Protein AF-A0A8S0P6Y8-F1 (afdb_monomer)

InterPro domains:
  IPR001017 Dehydrogenase, E1 component [PF00676] (1-71)
  IPR001017 Dehydrogenase, E1 component [PF00676] (87-135)
  IPR029061 Thiamin diphosphate-binding fold [SSF52518] (1-149)
  IPR050642 Pyruvate Dehydrogenase E1 Alpha Subunit [PTHR11516] (1-155)

Structure (mmCIF, N/CA/C/O backbone):
data_AF-A0A8S0P6Y8-F1
#
_entry.id   AF-A0A8S0P6Y8-F1
#
loop_
_atom_site.group_PDB
_atom_site.id
_atom_site.type_symbol
_atom_site.label_atom_id
_atom_site.label_alt_id
_atom_site.label_comp_id
_atom_site.label_asym_id
_atom_site.label_entity_id
_atom_site.label_seq_id
_atom_site.pdbx_PDB_ins_code
_atom_site.Cartn_x
_atom_site.Cartn_y
_atom_site.Cartn_z
_atom_site.occupancy
_atom_site.B_iso_or_equiv
_atom_site.auth_seq_id
_atom_site.auth_comp_id
_atom_site.auth_asym_id
_atom_site.auth_atom_id
_atom_site.pdbx_PDB_model_num
ATOM 1 N N . MET A 1 1 ? 5.106 -0.918 -23.257 1.00 87.06 1 MET A N 1
ATOM 2 C CA . MET A 1 1 ? 4.698 -2.342 -23.277 1.00 87.06 1 MET A CA 1
ATOM 3 C C . MET A 1 1 ? 3.248 -2.553 -22.859 1.00 87.06 1 MET A C 1
ATOM 5 O O . MET A 1 1 ? 2.486 -2.967 -23.717 1.00 87.06 1 MET A O 1
ATOM 9 N N . ALA A 1 2 ? 2.833 -2.238 -21.622 1.00 88.81 2 ALA A N 1
ATOM 10 C CA . ALA A 1 2 ? 1.484 -2.560 -21.120 1.00 88.81 2 ALA A CA 1
ATOM 11 C C . ALA A 1 2 ? 0.323 -2.166 -22.060 1.00 88.81 2 ALA A C 1
ATOM 13 O O . ALA A 1 2 ? -0.480 -3.028 -22.408 1.00 88.81 2 ALA A O 1
ATOM 14 N N . ALA A 1 3 ? 0.290 -0.917 -22.545 1.00 86.25 3 ALA A N 1
ATOM 15 C CA . ALA A 1 3 ? -0.714 -0.450 -23.508 1.00 86.25 3 ALA A CA 1
ATOM 16 C C . ALA A 1 3 ? -0.669 -1.197 -24.859 1.00 86.25 3 ALA A C 1
ATOM 18 O O . ALA A 1 3 ? -1.702 -1.624 -25.366 1.00 86.25 3 ALA A O 1
ATOM 19 N N . LEU A 1 4 ? 0.533 -1.415 -25.413 1.00 88.38 4 LEU A N 1
ATOM 20 C CA . LEU A 1 4 ? 0.741 -2.108 -26.695 1.00 88.38 4 LEU A CA 1
ATOM 21 C C . LEU A 1 4 ? 0.205 -3.549 -26.667 1.00 88.38 4 LEU A C 1
ATOM 23 O O . LEU A 1 4 ? -0.352 -4.019 -27.654 1.00 88.38 4 LEU A O 1
ATOM 27 N N . TRP A 1 5 ? 0.371 -4.241 -25.538 1.00 90.75 5 TRP A N 1
ATOM 28 C CA . TRP A 1 5 ? -0.068 -5.629 -25.350 1.00 90.75 5 TRP A CA 1
ATOM 29 C C . TRP A 1 5 ? -1.434 -5.751 -24.654 1.00 90.75 5 TRP A C 1
ATOM 31 O O . TRP A 1 5 ? -1.867 -6.865 -24.376 1.00 90.75 5 TRP A O 1
ATOM 41 N N . LYS A 1 6 ? -2.113 -4.626 -24.370 1.00 86.38 6 LYS A N 1
ATOM 42 C CA . LYS A 1 6 ? -3.413 -4.559 -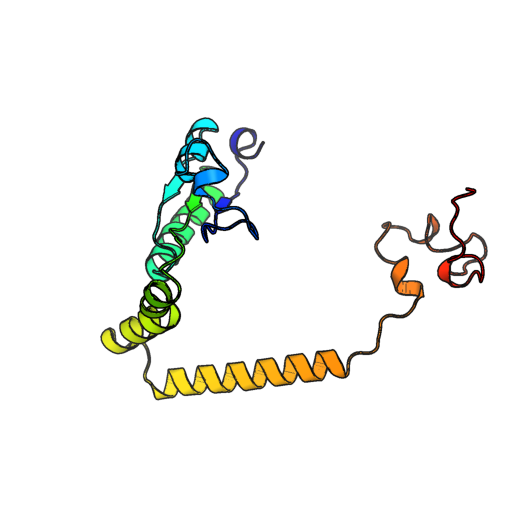23.670 1.00 86.38 6 LYS A CA 1
ATOM 43 C C . LYS A 1 6 ? -3.447 -5.376 -22.369 1.00 86.38 6 LYS A C 1
ATOM 45 O O . LYS A 1 6 ? -4.416 -6.079 -22.085 1.00 86.38 6 LYS A O 1
ATOM 50 N N . LEU A 1 7 ? -2.365 -5.313 -21.591 1.00 90.62 7 LEU A N 1
ATOM 51 C CA . LEU A 1 7 ? -2.235 -6.110 -20.371 1.00 90.62 7 LEU A CA 1
ATOM 52 C C . LEU A 1 7 ? -3.255 -5.666 -19.304 1.00 90.62 7 LEU A C 1
ATOM 54 O O . LEU A 1 7 ? -3.496 -4.464 -19.166 1.00 90.62 7 LEU A O 1
ATOM 58 N N . PRO A 1 8 ? -3.804 -6.595 -18.496 1.00 91.69 8 PRO A N 1
ATOM 59 C CA . PRO A 1 8 ? -4.749 -6.292 -17.421 1.00 91.69 8 PRO A CA 1
ATOM 60 C C . PRO A 1 8 ? -4.030 -5.723 -16.182 1.00 91.69 8 PRO A C 1
ATOM 62 O O . PRO A 1 8 ? -4.079 -6.294 -15.095 1.00 91.69 8 PRO A O 1
ATOM 65 N N . ILE A 1 9 ? -3.335 -4.598 -16.357 1.00 90.31 9 ILE A N 1
ATOM 66 C CA . ILE A 1 9 ? -2.541 -3.912 -15.331 1.00 90.31 9 ILE A CA 1
ATOM 67 C C . ILE A 1 9 ? -3.251 -2.618 -14.921 1.00 90.31 9 ILE A C 1
ATOM 69 O O . ILE A 1 9 ? -3.819 -1.916 -15.758 1.00 90.31 9 ILE A O 1
ATOM 73 N N . VAL A 1 10 ? -3.188 -2.302 -13.628 1.00 91.25 10 VAL A N 1
ATOM 74 C CA . VAL A 1 10 ? -3.525 -0.985 -13.078 1.00 91.25 10 VAL A CA 1
ATOM 75 C C . VAL A 1 10 ? -2.239 -0.389 -12.523 1.00 91.25 10 VAL A C 1
ATOM 77 O O . VAL A 1 10 ? -1.623 -0.986 -11.643 1.00 91.25 10 VAL A O 1
ATOM 80 N N . PHE A 1 11 ? -1.830 0.772 -13.029 1.00 91.44 11 PHE A N 1
ATOM 81 C CA . PHE A 1 11 ? -0.727 1.525 -12.434 1.00 91.44 11 PHE A CA 1
ATOM 82 C C . PHE A 1 11 ? -1.285 2.424 -11.332 1.00 91.44 11 PHE A C 1
ATOM 84 O O . PHE A 1 11 ? -2.230 3.176 -11.568 1.00 91.44 11 PHE A O 1
ATOM 91 N N . VAL A 1 12 ? -0.712 2.340 -10.133 1.00 90.88 12 VAL A N 1
ATOM 92 C CA . VAL A 1 12 ? -1.067 3.191 -8.991 1.00 90.88 12 VAL A CA 1
ATOM 93 C C . VAL A 1 12 ? 0.150 4.032 -8.635 1.00 90.88 12 VAL A C 1
ATOM 95 O O . VAL A 1 12 ? 1.244 3.498 -8.468 1.00 90.88 12 VAL A O 1
ATOM 98 N N . VAL A 1 13 ? -0.036 5.347 -8.547 1.00 89.88 13 VAL A N 1
ATOM 99 C CA . VAL A 1 13 ? 1.003 6.299 -8.144 1.00 89.88 13 VAL A CA 1
ATOM 100 C C . VAL A 1 13 ? 0.618 6.917 -6.804 1.00 89.88 13 VAL A C 1
ATOM 102 O O . VAL A 1 13 ? -0.163 7.870 -6.743 1.00 89.88 13 VAL A O 1
ATOM 105 N N . GLU A 1 14 ? 1.197 6.386 -5.733 1.00 89.81 14 GLU A N 1
ATOM 106 C CA . GLU A 1 14 ? 1.135 6.969 -4.392 1.00 89.81 14 GLU A CA 1
ATOM 107 C C . GLU A 1 14 ? 2.064 8.186 -4.334 1.00 89.81 14 GLU A C 1
ATOM 109 O O . GLU A 1 14 ? 3.289 8.079 -4.264 1.00 89.81 14 GLU A O 1
ATOM 114 N N . ASN A 1 15 ? 1.479 9.377 -4.441 1.00 86.25 15 ASN A N 1
ATOM 115 C CA . ASN A 1 15 ? 2.217 10.628 -4.511 1.00 86.25 15 ASN A CA 1
ATOM 116 C C . ASN A 1 15 ? 2.206 11.342 -3.155 1.00 86.25 15 ASN A C 1
ATOM 118 O O . ASN A 1 15 ? 1.470 12.301 -2.935 1.00 86.25 15 ASN A O 1
ATOM 122 N N . ASN A 1 16 ? 3.127 10.939 -2.288 1.00 83.56 16 ASN A N 1
ATOM 123 C CA . ASN A 1 16 ? 3.435 11.631 -1.034 1.00 83.56 16 ASN A CA 1
ATOM 124 C C . ASN A 1 16 ? 4.275 12.926 -1.221 1.00 83.56 16 ASN A C 1
ATOM 126 O O . ASN A 1 16 ? 4.797 13.448 -0.242 1.00 83.56 16 ASN A O 1
ATOM 130 N N . LEU A 1 17 ? 4.447 13.400 -2.468 1.00 81.25 17 LEU A N 1
ATOM 131 C CA . LEU A 1 17 ? 5.330 14.485 -2.948 1.00 81.25 17 LEU A CA 1
ATOM 132 C C . LEU A 1 17 ? 6.843 14.386 -2.641 1.00 81.25 17 LEU A C 1
ATOM 134 O O . LEU A 1 17 ? 7.572 15.310 -3.015 1.00 81.25 17 LEU A O 1
ATOM 138 N N . TRP A 1 18 ? 7.362 13.301 -2.058 1.00 83.31 18 TRP A N 1
ATOM 139 C CA . TRP A 1 18 ? 8.777 13.221 -1.665 1.00 83.31 18 TRP A CA 1
ATOM 140 C C . TRP A 1 18 ? 9.447 11.898 -2.046 1.00 83.31 18 TRP A C 1
ATOM 142 O O . TRP A 1 18 ? 9.128 10.833 -1.522 1.00 83.31 18 TRP A O 1
ATOM 152 N N . ALA A 1 19 ? 10.475 11.985 -2.893 1.00 86.44 19 ALA A N 1
ATOM 153 C CA . ALA A 1 19 ? 11.414 10.897 -3.144 1.00 86.44 19 ALA A CA 1
ATOM 154 C C . ALA A 1 19 ? 12.623 11.050 -2.203 1.00 86.44 19 ALA A C 1
ATOM 156 O O . ALA A 1 19 ? 13.630 11.672 -2.551 1.00 86.44 19 ALA A O 1
ATOM 157 N N . ILE A 1 20 ? 12.496 10.517 -0.983 1.00 86.62 20 ILE A N 1
ATOM 158 C CA . ILE A 1 20 ? 13.466 10.638 0.124 1.00 86.62 20 ILE A CA 1
ATOM 159 C C . ILE A 1 20 ? 13.702 12.111 0.513 1.00 86.62 20 ILE A C 1
ATOM 161 O O . ILE A 1 20 ? 13.001 12.633 1.373 1.00 86.62 20 ILE A O 1
ATOM 165 N N . GLY A 1 21 ? 14.660 12.791 -0.127 1.00 85.81 21 GLY A N 1
ATOM 166 C CA . GLY A 1 21 ? 14.964 14.216 0.073 1.00 85.81 21 GLY A CA 1
ATOM 167 C C . GLY A 1 21 ? 14.604 15.113 -1.118 1.00 85.81 21 GLY A C 1
ATOM 168 O O . GLY A 1 21 ? 14.774 16.330 -1.049 1.00 85.81 21 GLY A O 1
ATOM 169 N N . MET A 1 22 ? 14.125 14.540 -2.227 1.00 85.81 22 MET A N 1
ATOM 170 C CA . MET A 1 22 ? 13.754 15.283 -3.429 1.00 85.81 22 MET A CA 1
ATOM 171 C C . MET A 1 22 ? 12.250 15.572 -3.447 1.00 85.81 22 MET A C 1
ATOM 173 O O . MET A 1 22 ? 11.433 14.654 -3.493 1.00 85.81 22 MET A O 1
ATOM 177 N N . SER A 1 23 ? 11.891 16.858 -3.466 1.00 88.12 23 SER A N 1
ATOM 178 C CA . SER A 1 23 ? 10.507 17.294 -3.677 1.00 88.12 23 SER A CA 1
ATOM 179 C C . SER A 1 23 ? 10.059 17.001 -5.109 1.00 88.12 23 SER A C 1
ATOM 181 O O . SER A 1 23 ? 10.740 17.352 -6.074 1.00 88.12 23 SER A O 1
ATOM 183 N N . HIS A 1 24 ? 8.868 16.429 -5.245 1.00 87.56 24 HIS A N 1
ATOM 184 C CA . HIS A 1 24 ? 8.216 16.101 -6.512 1.00 87.56 24 HIS A CA 1
ATOM 185 C C . HIS A 1 24 ? 8.066 17.297 -7.459 1.00 87.56 24 HIS A C 1
ATOM 187 O O . HIS A 1 24 ? 8.293 17.157 -8.659 1.00 87.56 24 HIS A O 1
ATOM 193 N N . LEU A 1 25 ? 7.772 18.494 -6.932 1.00 87.69 25 LEU A N 1
ATOM 194 C CA . LEU A 1 25 ? 7.669 19.724 -7.737 1.00 87.69 25 LEU A CA 1
ATOM 195 C C . LEU A 1 25 ? 8.995 20.108 -8.420 1.00 87.69 25 LEU A C 1
ATOM 197 O O . LEU A 1 25 ? 8.998 20.894 -9.361 1.00 87.69 25 LEU A O 1
ATOM 201 N N . ARG A 1 26 ? 10.120 19.550 -7.953 1.00 88.62 26 ARG A N 1
ATOM 202 C CA . ARG A 1 26 ? 11.462 19.712 -8.532 1.00 88.62 26 ARG A CA 1
ATOM 203 C C . ARG A 1 26 ? 11.929 18.481 -9.321 1.00 88.62 26 ARG A C 1
ATOM 205 O O . ARG A 1 26 ? 12.957 18.557 -9.985 1.00 88.62 26 ARG A O 1
ATOM 212 N N . ALA A 1 27 ? 11.205 17.363 -9.240 1.00 88.69 27 ALA A N 1
ATOM 213 C CA . ALA A 1 27 ? 11.578 16.080 -9.838 1.00 88.69 27 ALA A CA 1
ATOM 214 C C . ALA A 1 27 ? 11.022 15.874 -11.260 1.00 88.69 27 ALA A C 1
ATOM 216 O O . ALA A 1 27 ? 11.435 14.952 -11.962 1.00 88.69 27 ALA A O 1
ATOM 217 N N . THR A 1 28 ? 10.067 16.697 -11.704 1.00 86.62 28 THR A N 1
ATOM 218 C CA . THR A 1 28 ? 9.439 16.564 -13.026 1.00 86.62 28 THR A CA 1
ATOM 219 C C . THR A 1 28 ? 8.998 17.917 -13.588 1.00 86.62 28 THR A C 1
ATOM 221 O O . THR A 1 28 ? 8.577 18.798 -12.846 1.00 86.62 28 THR A O 1
ATOM 224 N N . SER A 1 29 ? 9.081 18.076 -14.913 1.00 88.19 29 SER A N 1
ATOM 225 C CA . SER A 1 29 ? 8.645 19.283 -15.633 1.00 88.19 29 SER A CA 1
ATOM 226 C C . SER A 1 29 ? 7.122 19.455 -15.687 1.00 88.19 29 SER A C 1
ATOM 228 O O . SER A 1 29 ? 6.645 20.579 -15.805 1.00 88.19 29 SER A O 1
ATOM 230 N N . ASP A 1 30 ? 6.365 18.360 -15.571 1.00 86.75 30 ASP A N 1
ATOM 231 C CA . ASP A 1 30 ? 4.920 18.382 -15.325 1.00 86.75 30 ASP A CA 1
ATOM 232 C C . ASP A 1 30 ? 4.625 17.584 -14.042 1.00 86.75 30 ASP A C 1
ATOM 234 O O . ASP A 1 30 ? 4.699 16.344 -14.073 1.00 86.75 30 ASP A O 1
ATOM 238 N N . PRO A 1 31 ? 4.297 18.268 -12.925 1.00 85.12 31 PRO A N 1
ATOM 239 C CA . PRO A 1 31 ? 3.918 17.641 -11.661 1.00 85.12 31 PRO A CA 1
ATOM 240 C C . PRO A 1 31 ? 2.650 16.780 -11.723 1.00 85.12 31 PRO A C 1
ATOM 242 O O . PRO A 1 31 ? 2.433 15.958 -10.829 1.00 85.12 31 PRO A O 1
ATOM 245 N N . GLN A 1 32 ? 1.797 16.938 -12.735 1.00 86.75 32 GLN A N 1
ATOM 246 C CA . GLN A 1 32 ? 0.527 16.223 -12.844 1.00 86.75 32 GLN A CA 1
ATOM 247 C C . GLN A 1 32 ? 0.741 14.840 -13.478 1.00 86.75 32 GLN A C 1
ATOM 249 O O . GLN A 1 32 ? 0.377 14.602 -14.624 1.00 86.75 32 GLN A O 1
ATOM 254 N N . ILE A 1 33 ? 1.328 13.898 -12.723 1.00 87.62 33 ILE A N 1
ATOM 255 C CA . ILE A 1 33 ? 1.726 12.563 -13.228 1.00 87.62 33 ILE A CA 1
ATOM 256 C C . ILE A 1 33 ? 0.596 11.818 -13.958 1.00 87.62 33 ILE A C 1
ATOM 258 O O . ILE A 1 33 ? 0.872 11.143 -14.942 1.00 87.62 33 ILE A O 1
ATOM 262 N N . TRP A 1 34 ? -0.666 11.980 -13.549 1.00 85.56 34 TRP A N 1
ATOM 263 C CA . TRP A 1 34 ? -1.818 11.355 -14.216 1.00 85.56 34 TRP A CA 1
ATOM 264 C C . TRP A 1 34 ? -1.981 11.775 -15.694 1.00 85.56 34 TRP A C 1
ATOM 266 O O . TRP A 1 34 ? -2.575 11.039 -16.477 1.00 85.56 34 TRP A O 1
ATOM 276 N N . LYS A 1 35 ? -1.410 12.916 -16.112 1.00 89.38 35 LYS A N 1
ATOM 277 C CA . LYS A 1 35 ? -1.342 13.341 -17.521 1.00 89.38 35 LYS A CA 1
ATOM 278 C C . LYS A 1 35 ? -0.304 12.579 -18.350 1.00 89.38 35 LYS A C 1
ATOM 280 O O . LYS A 1 35 ? -0.316 12.697 -19.573 1.00 89.38 35 LYS A O 1
ATOM 285 N N . LYS A 1 36 ? 0.582 11.794 -17.726 1.00 89.94 36 LYS A N 1
ATOM 286 C CA . LYS A 1 36 ? 1.578 10.979 -18.441 1.00 89.94 36 LYS A CA 1
ATOM 287 C C . LYS A 1 36 ? 0.946 9.733 -19.075 1.00 89.94 36 LYS A C 1
ATOM 289 O O . LYS A 1 36 ? 1.334 9.390 -20.187 1.00 89.94 36 LYS A O 1
ATOM 294 N N . GLY A 1 37 ? -0.071 9.130 -18.452 1.00 88.19 37 GLY A N 1
ATOM 295 C CA . GLY A 1 37 ? -0.829 7.998 -19.009 1.00 88.19 37 GLY A CA 1
ATOM 296 C C . GLY A 1 37 ? -1.356 8.229 -20.435 1.00 88.19 37 GLY A C 1
ATOM 297 O O . GLY A 1 37 ? -1.077 7.408 -21.316 1.00 88.19 37 GLY A O 1
ATOM 298 N N . PRO A 1 38 ? -2.036 9.361 -20.720 1.00 89.19 38 PRO A N 1
ATOM 299 C CA . PRO A 1 38 ? -2.526 9.689 -22.059 1.00 89.19 38 PRO A CA 1
ATOM 300 C C . PRO A 1 38 ? -1.468 9.670 -23.170 1.00 89.19 38 PRO A C 1
ATOM 302 O O . PRO A 1 38 ? -1.794 9.301 -24.296 1.00 89.19 38 PRO A O 1
ATOM 305 N N . ALA A 1 39 ? -0.198 9.976 -22.873 1.00 90.31 39 ALA A N 1
ATOM 306 C CA . ALA A 1 39 ? 0.894 9.887 -23.851 1.00 90.31 39 ALA A CA 1
ATOM 307 C C . ALA A 1 39 ? 1.186 8.440 -24.306 1.00 90.31 39 ALA A C 1
ATOM 309 O O . ALA A 1 39 ? 1.764 8.225 -25.369 1.00 90.31 39 ALA A O 1
ATOM 310 N N . PHE A 1 40 ? 0.748 7.447 -23.527 1.00 89.19 40 PHE A N 1
ATOM 311 C CA . PHE A 1 40 ? 0.810 6.019 -23.843 1.00 89.19 40 PHE A CA 1
ATOM 312 C C . PHE A 1 40 ? -0.545 5.442 -24.289 1.00 89.19 40 PHE A C 1
ATOM 314 O O . PHE A 1 40 ? -0.681 4.224 -24.403 1.00 89.19 40 PHE A O 1
ATOM 321 N N . GLY A 1 41 ? -1.558 6.289 -24.508 1.00 85.88 41 GLY A N 1
ATOM 322 C CA . GLY A 1 41 ? -2.931 5.863 -24.791 1.00 85.88 41 GLY A CA 1
ATOM 323 C C . GLY A 1 41 ? -3.664 5.270 -23.582 1.00 85.88 41 GLY A C 1
ATOM 324 O O . GLY A 1 41 ? -4.682 4.604 -23.761 1.00 85.88 41 GLY A O 1
ATOM 325 N N . MET A 1 42 ? -3.160 5.485 -22.362 1.00 86.38 42 MET A N 1
ATOM 326 C CA . MET A 1 42 ? -3.762 4.981 -21.127 1.00 86.38 42 MET A CA 1
ATOM 327 C C . MET A 1 42 ? -4.558 6.097 -20.431 1.00 86.38 42 MET A C 1
ATOM 329 O O . MET A 1 42 ? -4.053 7.211 -20.294 1.00 86.38 42 MET A O 1
ATOM 333 N N . PRO A 1 43 ? -5.798 5.857 -19.978 1.00 85.62 43 PRO A N 1
ATOM 334 C CA . PRO A 1 43 ? -6.512 6.843 -19.177 1.00 85.62 43 PRO A CA 1
ATOM 335 C C . PRO A 1 43 ? -5.832 6.995 -17.809 1.00 85.62 43 PRO A C 1
ATOM 337 O O . PRO A 1 43 ? -5.529 5.999 -17.155 1.00 85.62 43 PRO A O 1
ATOM 340 N N . GLY A 1 44 ? -5.610 8.237 -17.375 1.00 87.44 44 GLY A N 1
ATOM 341 C CA . GLY A 1 44 ? -5.079 8.559 -16.049 1.00 87.44 44 GLY A CA 1
ATOM 342 C C . GLY A 1 44 ? -6.097 9.333 -15.221 1.00 87.44 44 GLY A C 1
ATOM 343 O O . GLY A 1 44 ? -6.708 10.280 -15.719 1.00 87.44 44 GLY A O 1
ATOM 344 N N . VAL A 1 45 ? -6.289 8.930 -13.964 1.00 87.81 45 VAL A N 1
ATOM 345 C CA . VAL A 1 45 ? -7.255 9.542 -13.042 1.00 87.81 45 VAL A CA 1
ATOM 346 C C . VAL A 1 45 ? -6.555 10.071 -11.795 1.00 87.81 45 VAL A C 1
ATOM 348 O O . VAL A 1 45 ? -5.676 9.428 -11.224 1.00 87.81 45 VAL A O 1
ATOM 351 N N . HIS A 1 46 ? -6.987 11.254 -11.364 1.00 86.88 46 HIS A N 1
ATOM 352 C CA . HIS A 1 46 ? -6.521 11.931 -10.163 1.00 86.88 46 HIS A CA 1
ATOM 353 C C . HIS A 1 46 ? -7.587 11.877 -9.066 1.00 86.88 46 HIS A C 1
ATOM 355 O O . HIS A 1 46 ? -8.745 12.229 -9.309 1.00 86.88 46 HIS A O 1
ATOM 361 N N . ILE A 1 47 ? -7.204 11.445 -7.867 1.00 85.12 47 ILE A N 1
ATOM 362 C CA . ILE A 1 47 ? -8.066 11.378 -6.687 1.00 85.12 47 ILE A CA 1
ATOM 363 C C . ILE A 1 47 ? -7.334 11.874 -5.440 1.00 85.12 47 ILE A C 1
ATOM 365 O O . ILE A 1 47 ? -6.116 11.992 -5.420 1.00 85.12 47 ILE A O 1
ATOM 369 N N . ASP A 1 48 ? -8.124 12.133 -4.402 1.00 84.62 48 ASP A N 1
ATOM 370 C CA . ASP A 1 48 ? -7.636 12.316 -3.037 1.00 84.62 48 ASP A CA 1
ATOM 371 C C . ASP A 1 48 ? -7.507 10.918 -2.421 1.00 84.62 48 ASP A C 1
ATOM 373 O O . ASP A 1 48 ? -8.514 10.206 -2.343 1.00 84.62 48 ASP A O 1
ATOM 377 N N . GLY A 1 49 ? -6.293 10.499 -2.066 1.00 83.56 49 GLY A N 1
ATOM 378 C CA . GLY A 1 49 ? -6.013 9.203 -1.450 1.00 83.56 49 GLY A CA 1
ATOM 379 C C . GLY A 1 49 ? -6.290 9.158 0.049 1.00 83.56 49 GLY A C 1
ATOM 380 O O . GLY A 1 49 ? -6.445 8.068 0.598 1.00 83.56 49 GLY A O 1
ATOM 381 N N . MET A 1 50 ? -6.464 10.317 0.694 1.00 86.62 50 MET A N 1
ATOM 382 C CA . MET A 1 50 ? -6.945 10.388 2.076 1.00 86.62 50 MET A CA 1
ATOM 383 C C . MET A 1 50 ? -8.460 10.081 2.161 1.00 86.62 50 MET A C 1
ATOM 385 O O . MET A 1 50 ? -8.983 9.822 3.242 1.00 86.62 50 MET A O 1
ATOM 389 N N . ASP A 1 51 ? -9.173 10.031 1.025 1.00 88.94 51 ASP A N 1
ATOM 390 C CA . ASP A 1 51 ? -10.542 9.507 0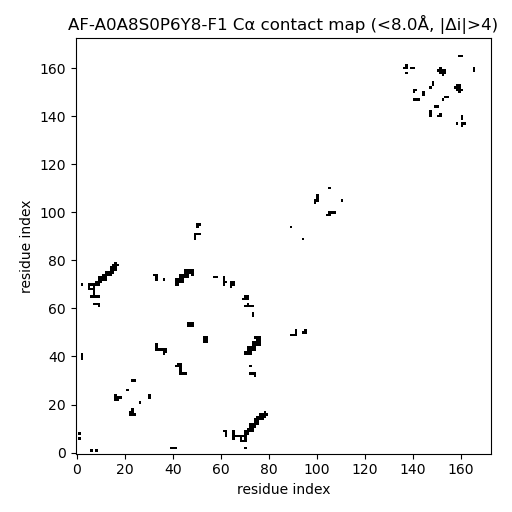.917 1.00 88.94 51 ASP A CA 1
ATOM 391 C C . ASP A 1 51 ? -10.532 8.029 0.475 1.00 88.94 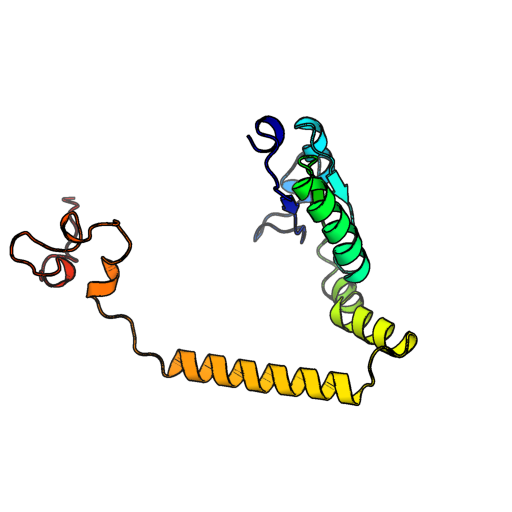51 ASP A C 1
ATOM 393 O O . ASP A 1 51 ? -10.595 7.683 -0.711 1.00 88.94 51 ASP A O 1
ATOM 397 N N . VAL A 1 52 ? -10.515 7.131 1.465 1.00 91.44 52 VAL A N 1
ATOM 398 C CA . VAL A 1 52 ? -10.521 5.667 1.279 1.00 91.44 52 VAL A CA 1
ATOM 399 C C . VAL A 1 52 ? -11.704 5.182 0.424 1.00 91.44 52 VAL A C 1
ATOM 401 O O . VAL A 1 52 ? -11.584 4.204 -0.323 1.00 91.44 52 VAL A O 1
ATOM 404 N N . LEU A 1 53 ? -12.860 5.852 0.486 1.00 92.75 53 LEU A N 1
ATOM 405 C CA . LEU A 1 53 ? -14.052 5.457 -0.269 1.00 92.75 53 LEU A CA 1
ATOM 406 C C . LEU A 1 53 ? -13.928 5.842 -1.745 1.00 92.75 53 LEU A C 1
ATOM 408 O O . LEU A 1 53 ? -14.304 5.052 -2.619 1.00 92.75 53 LEU A O 1
ATOM 412 N N . LYS A 1 54 ? -13.351 7.011 -2.034 1.00 89.56 54 LYS A N 1
ATOM 413 C CA . LYS A 1 54 ? -13.012 7.469 -3.386 1.00 89.56 54 LYS A CA 1
ATOM 414 C C . LYS A 1 54 ? -11.910 6.610 -4.002 1.00 89.56 54 LYS A C 1
ATOM 416 O O . LYS A 1 54 ? -12.108 6.137 -5.123 1.00 89.56 54 LYS A O 1
ATOM 421 N N . VAL A 1 55 ? -10.846 6.291 -3.257 1.00 91.12 55 VAL A N 1
ATOM 422 C CA . VAL A 1 55 ? -9.827 5.300 -3.661 1.00 91.12 55 VAL A CA 1
ATOM 423 C C . VAL A 1 55 ? -10.488 3.978 -4.030 1.00 91.12 55 VAL A C 1
ATOM 425 O O . VAL A 1 55 ? -10.359 3.518 -5.164 1.00 91.12 55 VAL A O 1
ATOM 428 N N . ARG A 1 56 ? -11.292 3.398 -3.130 1.00 94.19 56 ARG A N 1
ATOM 429 C CA . ARG A 1 56 ? -12.000 2.133 -3.375 1.00 94.19 56 ARG A CA 1
ATOM 430 C C . ARG A 1 56 ? -12.933 2.196 -4.587 1.00 94.19 56 ARG A C 1
ATOM 432 O O . ARG A 1 56 ? -13.038 1.210 -5.319 1.00 94.19 56 ARG A O 1
ATOM 439 N N . LYS A 1 57 ? -13.634 3.314 -4.804 1.00 94.19 57 LYS A N 1
ATOM 440 C CA . LYS A 1 57 ? -14.539 3.500 -5.949 1.00 94.19 57 LYS A CA 1
ATOM 441 C C . LYS A 1 57 ? -13.768 3.464 -7.267 1.00 94.19 57 LYS A C 1
ATOM 443 O O . LYS A 1 57 ? -14.120 2.675 -8.143 1.00 94.19 57 LYS A O 1
ATOM 448 N N . VAL A 1 58 ? -12.721 4.278 -7.401 1.00 91.56 58 VAL A N 1
ATOM 449 C CA . VAL A 1 58 ? -11.974 4.377 -8.663 1.00 91.56 58 VAL A CA 1
ATOM 450 C C . VAL A 1 58 ? -11.084 3.145 -8.876 1.00 91.56 58 VAL A C 1
ATOM 452 O O . VAL A 1 58 ? -11.002 2.653 -9.997 1.00 91.56 58 VAL A O 1
ATOM 455 N N . ALA A 1 59 ? -10.547 2.531 -7.815 1.00 92.56 59 ALA A N 1
ATOM 456 C CA . ALA A 1 59 ? -9.868 1.233 -7.893 1.00 92.56 59 ALA A CA 1
ATOM 457 C C . ALA A 1 59 ? -10.777 0.117 -8.435 1.00 92.56 59 ALA A C 1
ATOM 459 O O . ALA A 1 59 ? -10.357 -0.662 -9.291 1.00 92.56 59 ALA A O 1
ATOM 460 N N . LYS A 1 60 ? -12.048 0.055 -8.009 1.00 94.69 60 LYS A N 1
ATOM 461 C CA . LYS A 1 60 ? -13.019 -0.897 -8.575 1.00 94.69 60 LYS A CA 1
ATOM 462 C C . LYS A 1 60 ? -13.268 -0.665 -10.065 1.00 94.69 60 LYS A C 1
ATOM 464 O O . LYS A 1 60 ? -13.349 -1.639 -10.813 1.00 94.69 60 LYS A O 1
ATOM 469 N N . GLU A 1 61 ? -13.368 0.590 -10.501 1.00 91.62 61 GLU A N 1
ATOM 470 C CA . GLU A 1 61 ? -13.490 0.907 -11.928 1.00 91.62 61 GLU A CA 1
ATOM 471 C C . GLU A 1 61 ? -12.226 0.496 -12.699 1.00 91.62 61 GLU A C 1
ATOM 473 O O . GLU A 1 61 ? -12.334 -0.183 -13.720 1.00 91.62 61 GLU A O 1
ATOM 478 N N . ALA A 1 62 ? -11.039 0.816 -12.171 1.00 90.38 62 ALA A N 1
ATOM 479 C CA . ALA A 1 62 ? -9.741 0.466 -12.748 1.00 90.38 62 ALA A CA 1
ATOM 480 C C . ALA A 1 62 ? -9.595 -1.034 -12.980 1.00 90.38 62 ALA A C 1
ATOM 482 O O . ALA A 1 62 ? -9.318 -1.475 -14.092 1.00 90.38 62 ALA A O 1
ATOM 483 N N . ILE A 1 63 ? -9.848 -1.825 -11.936 1.00 92.06 63 ILE A N 1
ATOM 484 C CA . ILE A 1 63 ? -9.776 -3.285 -11.979 1.00 92.06 63 ILE A CA 1
ATOM 485 C C . ILE A 1 63 ? -10.825 -3.836 -12.955 1.00 92.06 63 ILE A C 1
ATOM 487 O O . ILE A 1 63 ? -10.539 -4.775 -13.697 1.00 92.06 63 ILE A O 1
ATOM 491 N N . GLY A 1 64 ? -12.020 -3.236 -13.007 1.00 91.81 64 GLY A N 1
ATOM 492 C CA . GLY A 1 64 ? -13.052 -3.577 -13.985 1.00 91.81 64 GLY A CA 1
ATOM 493 C C . GLY A 1 64 ? -12.611 -3.335 -15.433 1.00 91.81 64 GLY A C 1
ATOM 494 O O . GLY A 1 64 ? -12.798 -4.215 -16.270 1.00 91.81 64 GLY A O 1
ATOM 495 N N . ARG A 1 65 ? -11.997 -2.180 -15.726 1.00 87.44 65 ARG A N 1
ATOM 496 C CA . ARG A 1 65 ? -11.440 -1.833 -17.050 1.00 87.44 65 ARG A CA 1
ATOM 497 C C . ARG A 1 65 ? -10.262 -2.731 -17.423 1.00 87.44 65 ARG A C 1
ATOM 499 O O . ARG A 1 65 ? -10.257 -3.314 -18.503 1.00 87.44 65 ARG A O 1
ATOM 506 N N . ALA A 1 66 ? -9.304 -2.914 -16.516 1.00 89.31 66 ALA A N 1
ATOM 507 C CA . ALA A 1 66 ? -8.144 -3.780 -16.716 1.00 89.31 66 ALA A CA 1
ATOM 508 C C . ALA A 1 66 ? -8.560 -5.226 -17.036 1.00 89.31 66 ALA A C 1
ATOM 510 O O . ALA A 1 66 ? -8.065 -5.801 -18.001 1.00 89.31 66 ALA A O 1
ATOM 511 N N . ARG A 1 67 ? -9.548 -5.786 -16.319 1.00 89.50 67 ARG A N 1
ATOM 512 C CA . ARG A 1 67 ? -10.107 -7.125 -16.602 1.00 89.50 67 ARG A CA 1
ATOM 513 C C . ARG A 1 67 ? -10.810 -7.243 -17.962 1.00 89.50 67 ARG A C 1
ATOM 515 O O . ARG A 1 67 ? -10.930 -8.356 -18.461 1.00 89.50 67 ARG A O 1
ATOM 522 N N . ARG A 1 68 ? -11.252 -6.133 -18.565 1.00 86.94 68 ARG A N 1
ATOM 523 C CA . ARG A 1 68 ? -11.784 -6.080 -19.943 1.00 86.94 68 ARG A CA 1
ATOM 524 C C . ARG A 1 68 ? -10.717 -5.760 -21.003 1.00 86.94 68 ARG A C 1
ATOM 526 O O . ARG A 1 68 ? -11.046 -5.687 -22.181 1.00 86.94 68 ARG A O 1
ATOM 533 N N . GLY A 1 69 ? -9.454 -5.568 -20.610 1.00 77.44 69 GLY A N 1
ATOM 534 C CA . GLY A 1 69 ? -8.366 -5.169 -21.514 1.00 77.44 69 GLY A CA 1
ATOM 535 C C . GLY A 1 69 ? -8.368 -3.681 -21.893 1.00 77.44 69 GLY A C 1
ATOM 536 O O . GLY A 1 69 ? -7.741 -3.303 -22.879 1.00 77.44 69 GLY A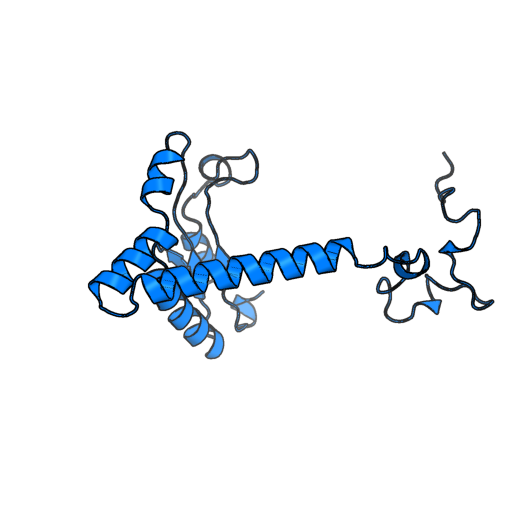 O 1
ATOM 537 N N . GLU A 1 70 ? -9.079 -2.836 -21.135 1.00 69.75 70 GLU A N 1
ATOM 538 C CA . GLU A 1 70 ? -9.248 -1.398 -21.414 1.00 69.75 70 GLU A CA 1
ATOM 539 C C . GLU A 1 70 ? -8.233 -0.496 -20.682 1.00 69.75 70 GLU A C 1
ATOM 541 O O . GLU A 1 70 ? -8.051 0.650 -21.085 1.00 69.75 70 GLU A O 1
ATOM 546 N N . GLY A 1 71 ? -7.572 -1.006 -19.632 1.00 61.50 71 GLY A N 1
ATOM 547 C CA . GLY A 1 71 ? -6.554 -0.297 -18.833 1.00 61.50 71 GLY A CA 1
ATOM 548 C C . GLY A 1 71 ? -7.073 0.872 -17.970 1.00 61.50 71 GLY A C 1
ATOM 549 O O . GLY A 1 71 ? -8.121 1.455 -18.249 1.00 61.50 71 GLY A O 1
ATOM 550 N N . LEU A 1 72 ? -6.342 1.215 -16.898 1.00 61.62 72 LEU A N 1
ATOM 551 C CA . LEU A 1 72 ? -6.496 2.479 -16.153 1.00 61.62 72 LEU A CA 1
ATOM 552 C C . LEU A 1 72 ? -5.261 2.771 -15.278 1.00 61.62 72 LEU A C 1
ATOM 554 O O . LEU A 1 72 ? -4.692 1.849 -14.692 1.00 61.62 72 LEU A O 1
ATOM 558 N N . GLU A 1 73 ? -4.893 4.045 -15.138 1.00 61.00 73 GLU A N 1
ATOM 559 C CA . GLU A 1 73 ? -3.920 4.534 -14.150 1.00 61.00 73 GLU A CA 1
ATOM 560 C C . GLU A 1 73 ? -4.603 5.385 -13.062 1.00 61.00 73 GLU A C 1
ATOM 562 O O . GLU A 1 73 ? -5.517 6.165 -13.349 1.00 61.00 73 GLU A O 1
ATOM 567 N N . LEU A 1 74 ? -4.142 5.259 -11.814 1.00 57.62 74 LEU A N 1
ATOM 568 C CA . LEU A 1 74 ? -4.685 5.913 -10.616 1.00 57.62 74 LEU A CA 1
ATOM 569 C C . LEU A 1 74 ? -3.602 6.699 -9.868 1.00 57.62 74 LEU A C 1
ATOM 571 O O . LEU A 1 74 ? -2.459 6.247 -9.792 1.00 57.62 74 LEU A O 1
ATOM 575 N N . ARG A 1 75 ? -3.957 7.839 -9.258 1.00 60.06 75 ARG A N 1
ATOM 576 C CA . ARG A 1 75 ? -3.015 8.655 -8.473 1.00 60.06 75 ARG A CA 1
ATOM 577 C C . ARG A 1 75 ? -3.641 9.459 -7.325 1.00 60.06 75 ARG A C 1
ATOM 579 O O . ARG A 1 75 ? -4.756 9.950 -7.463 1.00 60.06 75 ARG A O 1
ATOM 586 N N . ASP A 1 76 ? -2.827 9.651 -6.285 1.00 51.34 76 ASP A N 1
ATOM 587 C CA . ASP A 1 76 ? -3.024 10.421 -5.041 1.00 51.34 76 ASP A CA 1
ATOM 588 C C . ASP A 1 76 ? -2.449 11.885 -5.058 1.00 51.34 76 ASP A C 1
ATOM 590 O O . ASP A 1 76 ? -1.750 12.282 -6.001 1.00 51.34 76 ASP A O 1
ATOM 594 N N . GLU A 1 77 ? -2.729 12.687 -4.017 1.00 51.62 77 GLU A N 1
ATOM 595 C CA . GLU A 1 77 ? -2.546 14.146 -3.830 1.00 51.62 77 GLU A CA 1
ATOM 596 C C . GLU A 1 77 ? -2.469 14.497 -2.312 1.00 51.62 77 GLU A C 1
ATOM 598 O O . GLU A 1 77 ? -3.373 14.119 -1.579 1.00 51.62 77 GLU A O 1
ATOM 603 N N . LEU A 1 78 ? -1.514 15.239 -1.715 1.00 47.38 78 LEU A N 1
ATOM 604 C CA . LEU A 1 78 ? -0.290 15.985 -2.104 1.00 47.38 78 LEU A CA 1
ATOM 605 C C . LEU A 1 78 ? 0.632 16.134 -0.837 1.00 47.38 78 LEU A C 1
ATOM 607 O O . LEU A 1 78 ? 0.157 15.760 0.226 1.00 47.38 78 LEU A O 1
ATOM 611 N N . ARG A 1 79 ? 1.874 16.699 -0.886 1.00 50.34 79 ARG A N 1
ATOM 612 C CA . ARG A 1 79 ? 2.605 17.290 0.289 1.00 50.34 79 ARG A CA 1
ATOM 613 C C . ARG A 1 79 ? 3.740 18.365 0.118 1.00 50.34 79 ARG A C 1
ATOM 615 O O . ARG A 1 79 ? 4.834 18.056 -0.360 1.00 50.34 79 ARG A O 1
ATOM 622 N N . ASP A 1 80 ? 3.543 19.587 0.621 1.00 43.53 80 ASP A N 1
ATOM 623 C CA . ASP A 1 80 ? 4.527 20.645 0.986 1.00 43.53 80 ASP A CA 1
ATOM 624 C C . ASP A 1 80 ? 5.123 20.507 2.435 1.00 43.53 80 ASP A C 1
ATOM 626 O O . ASP A 1 80 ? 4.901 19.520 3.131 1.00 43.53 80 ASP A O 1
ATOM 630 N N . LEU A 1 81 ? 5.948 21.457 2.910 1.00 46.75 81 LEU A N 1
ATOM 631 C CA . LEU A 1 81 ? 6.707 21.398 4.177 1.00 46.75 81 LEU A CA 1
ATOM 632 C C . LEU A 1 81 ? 6.002 21.960 5.427 1.00 46.75 81 LEU A C 1
ATOM 634 O O . LEU A 1 81 ? 6.343 21.545 6.536 1.00 46.75 81 LEU A O 1
ATOM 638 N N . ALA A 1 82 ? 5.004 22.842 5.299 1.00 54.88 82 ALA A N 1
ATOM 639 C CA . ALA A 1 82 ? 4.242 23.385 6.442 1.00 54.88 82 ALA A CA 1
ATOM 640 C C . ALA A 1 82 ? 3.187 22.404 7.015 1.00 54.88 82 ALA A C 1
ATOM 642 O O . ALA A 1 82 ? 2.317 22.765 7.806 1.00 54.88 82 ALA A O 1
ATOM 643 N N . GLU A 1 83 ? 3.223 21.148 6.580 1.00 56.56 83 GLU A N 1
ATOM 644 C CA . GLU A 1 83 ? 2.010 20.357 6.415 1.00 56.56 83 GLU A CA 1
ATOM 645 C C . GLU A 1 83 ? 1.819 19.160 7.333 1.00 56.56 83 GLU A C 1
ATOM 647 O O . GLU A 1 83 ? 0.716 18.614 7.355 1.00 56.56 83 GLU A O 1
ATOM 652 N N . LYS A 1 84 ? 2.840 18.692 8.061 1.00 62.06 84 LYS A N 1
ATOM 653 C CA . LYS A 1 84 ? 2.679 17.473 8.882 1.00 62.06 84 LYS A CA 1
ATOM 654 C C . LYS A 1 84 ? 1.466 17.581 9.817 1.00 62.06 84 LYS A C 1
ATOM 656 O O . LYS A 1 84 ? 0.731 16.612 9.966 1.00 62.06 84 LYS A O 1
ATOM 661 N N . ALA A 1 85 ? 1.206 18.780 10.343 1.00 62.84 85 ALA A N 1
ATOM 662 C CA . ALA A 1 85 ? -0.015 19.105 11.075 1.00 62.84 85 ALA A CA 1
ATOM 663 C C . ALA A 1 85 ? -1.275 19.119 10.181 1.00 62.84 85 ALA A C 1
ATOM 665 O O . ALA A 1 85 ? -2.278 18.514 10.545 1.00 62.84 85 ALA A O 1
ATOM 666 N N . HIS A 1 86 ? -1.233 19.744 8.996 1.00 66.25 86 HIS A N 1
ATOM 667 C CA . HIS A 1 86 ? -2.366 19.775 8.058 1.00 66.25 86 HIS A CA 1
ATOM 668 C C . HIS A 1 86 ? -2.835 18.372 7.636 1.00 66.25 86 HIS A C 1
ATOM 670 O O . HIS A 1 86 ? -4.035 18.113 7.621 1.00 66.25 86 HIS A O 1
ATOM 676 N N . TYR A 1 87 ? -1.911 17.452 7.341 1.00 64.12 87 TYR A N 1
ATOM 677 C CA . TYR A 1 87 ? -2.262 16.080 6.951 1.00 64.12 87 TYR A CA 1
ATOM 678 C C . TYR A 1 87 ? -2.573 15.173 8.141 1.00 64.12 87 TYR A C 1
ATOM 680 O O . TYR A 1 87 ? -3.353 14.243 7.967 1.00 64.12 87 TYR A O 1
ATOM 688 N N . ALA A 1 88 ? -2.074 15.467 9.347 1.00 70.62 88 ALA A N 1
ATOM 689 C CA . ALA A 1 88 ? -2.570 14.819 10.563 1.00 70.62 88 ALA A CA 1
ATOM 690 C C . ALA A 1 88 ? -4.066 15.117 10.792 1.00 70.62 88 ALA A C 1
ATOM 692 O O . ALA A 1 88 ? -4.814 14.223 11.170 1.00 70.62 88 ALA A O 1
ATOM 693 N N . MET A 1 89 ? -4.542 16.330 10.467 1.00 76.06 89 MET A N 1
ATOM 694 C CA . MET A 1 89 ? -5.983 16.649 10.487 1.00 76.06 89 MET A CA 1
ATOM 695 C C . MET A 1 89 ? -6.795 15.961 9.374 1.00 76.06 89 MET A C 1
ATOM 697 O O . MET A 1 89 ? -8.022 15.955 9.436 1.00 76.06 89 MET A O 1
ATOM 701 N N . ARG A 1 90 ? -6.136 15.423 8.338 1.00 79.38 90 ARG A N 1
ATOM 702 C CA . ARG A 1 90 ? -6.766 14.726 7.201 1.00 79.38 90 ARG A CA 1
ATOM 703 C C . ARG A 1 90 ? -6.579 13.210 7.255 1.00 79.38 90 ARG A C 1
ATOM 705 O O . ARG A 1 90 ? -6.770 12.560 6.234 1.00 79.38 90 ARG A O 1
ATOM 712 N N . ASP A 1 91 ? -6.190 12.658 8.403 1.00 87.19 91 ASP A N 1
ATOM 713 C CA . ASP A 1 91 ? -5.943 11.226 8.568 1.00 87.19 91 ASP A CA 1
ATOM 714 C C . ASP A 1 91 ? -7.108 10.367 8.008 1.00 87.19 91 ASP A C 1
ATOM 716 O O . ASP A 1 91 ? -8.243 10.500 8.487 1.00 87.19 91 ASP A O 1
ATOM 720 N N . PRO A 1 92 ? -6.855 9.484 7.016 1.00 89.56 92 PRO A N 1
ATOM 721 C CA . PRO A 1 92 ? -7.881 8.638 6.412 1.00 89.56 92 PRO A CA 1
ATOM 722 C C . PRO A 1 92 ? -8.539 7.697 7.421 1.00 89.56 92 PRO A C 1
ATOM 724 O O . PRO A 1 92 ? -9.707 7.352 7.242 1.00 89.56 92 PRO A O 1
ATOM 727 N N . ILE A 1 93 ? -7.828 7.286 8.480 1.00 91.75 93 ILE A N 1
ATOM 728 C CA . ILE A 1 93 ? -8.369 6.403 9.518 1.00 91.75 93 ILE A CA 1
ATOM 729 C C . ILE A 1 93 ? -9.422 7.169 10.321 1.00 91.75 93 ILE A C 1
ATOM 731 O O . ILE A 1 93 ? -10.574 6.744 10.383 1.00 91.75 93 ILE A O 1
ATOM 735 N N . THR A 1 94 ? -9.069 8.336 10.862 1.00 91.06 94 THR A N 1
ATOM 736 C CA . THR A 1 94 ? -9.995 9.221 11.586 1.00 91.06 94 THR A CA 1
ATOM 737 C C . THR A 1 94 ? -11.187 9.644 10.717 1.00 91.06 94 THR A C 1
ATOM 739 O O . THR A 1 94 ? -12.333 9.607 11.174 1.00 91.06 94 THR A O 1
ATOM 742 N N . ALA A 1 95 ? -10.954 9.986 9.444 1.00 90.75 95 ALA A N 1
ATOM 743 C CA . ALA A 1 95 ? -12.019 10.336 8.504 1.00 90.75 95 ALA A CA 1
ATOM 744 C C . ALA A 1 95 ? -12.982 9.160 8.242 1.00 90.75 95 ALA A C 1
ATOM 746 O O . ALA A 1 95 ? -14.203 9.344 8.242 1.00 90.75 95 ALA A O 1
ATOM 747 N N . LEU A 1 96 ? -12.453 7.942 8.072 1.00 92.56 96 LEU A N 1
ATOM 748 C CA . LEU A 1 96 ? -13.256 6.738 7.864 1.00 92.56 96 LEU A CA 1
ATOM 749 C C . LEU A 1 96 ? -14.015 6.318 9.131 1.00 92.56 96 LEU A C 1
ATOM 751 O O . LEU A 1 96 ? -15.200 6.003 9.026 1.00 92.56 96 LEU A O 1
ATOM 755 N N . LYS A 1 97 ? -13.390 6.373 10.318 1.00 91.88 97 LYS A N 1
ATOM 756 C CA . LYS A 1 97 ? -14.059 6.139 11.613 1.00 91.88 97 LYS A CA 1
ATOM 757 C C . LYS A 1 97 ? -15.277 7.051 11.766 1.00 91.88 97 LYS A C 1
ATOM 759 O O . LYS A 1 97 ? -16.383 6.568 12.005 1.00 91.88 97 LYS A O 1
ATOM 764 N N . LYS A 1 98 ? -15.099 8.357 11.524 1.00 91.62 98 LYS A N 1
ATOM 765 C CA . LYS A 1 98 ? -16.191 9.339 11.551 1.00 91.62 98 LYS A CA 1
ATOM 766 C C . LYS A 1 98 ? -17.308 8.978 10.567 1.00 91.62 98 LYS A C 1
ATOM 768 O O . LYS A 1 98 ? -18.470 8.938 10.963 1.00 91.62 98 LYS A O 1
ATOM 773 N N . TYR A 1 99 ? -16.969 8.657 9.316 1.00 92.94 99 TYR A N 1
ATOM 774 C CA . TYR A 1 99 ? -17.952 8.226 8.317 1.00 92.94 99 TYR A CA 1
ATOM 775 C C . TYR A 1 99 ? -18.722 6.969 8.763 1.00 92.94 99 TYR A C 1
ATOM 777 O O . TYR A 1 99 ? -19.939 6.893 8.579 1.00 92.94 99 TYR A O 1
ATOM 785 N N . MET A 1 100 ? -18.040 5.985 9.358 1.00 93.25 100 MET A N 1
ATOM 786 C CA . MET A 1 100 ? -18.661 4.750 9.845 1.00 93.25 100 MET A CA 1
ATOM 787 C C . MET A 1 100 ? -19.625 5.009 11.007 1.00 93.25 100 MET A C 1
ATOM 789 O O . MET A 1 100 ? -20.726 4.458 10.992 1.00 93.25 100 MET A O 1
ATOM 793 N N . ALA A 1 101 ? -19.268 5.891 11.945 1.00 90.50 101 ALA A N 1
ATOM 794 C CA . ALA A 1 101 ? -20.144 6.307 13.038 1.00 90.50 101 ALA A CA 1
ATOM 795 C C . ALA A 1 101 ? -21.379 7.082 12.529 1.00 90.50 101 ALA A C 1
ATOM 797 O O . ALA A 1 101 ? -22.513 6.737 12.868 1.00 90.50 101 ALA A O 1
ATOM 798 N N . GLU A 1 102 ? -21.187 8.075 11.651 1.00 93.44 102 GLU A N 1
ATOM 799 C CA . GLU A 1 102 ? -22.274 8.881 11.064 1.00 93.44 102 GLU A CA 1
ATOM 800 C C . GLU A 1 102 ? -23.283 8.026 10.277 1.00 93.44 102 GLU A C 1
ATOM 802 O O . GLU A 1 102 ? -24.491 8.259 10.348 1.00 93.44 102 GLU A O 1
ATOM 807 N N . ASN A 1 103 ? -22.804 6.999 9.568 1.00 94.38 103 ASN A N 1
ATOM 808 C CA . ASN A 1 103 ? -23.636 6.095 8.767 1.00 94.38 103 ASN A CA 1
ATOM 809 C C . ASN A 1 103 ? -24.100 4.839 9.531 1.00 94.38 103 ASN A C 1
ATOM 811 O O . ASN A 1 103 ? -24.731 3.971 8.929 1.00 94.38 103 ASN A O 1
ATOM 815 N N . LYS A 1 104 ? -23.813 4.731 10.840 1.00 92.88 104 LYS A N 1
ATOM 816 C CA . LYS A 1 104 ? -24.157 3.576 11.700 1.00 92.88 104 LYS A CA 1
ATOM 817 C C . LYS A 1 104 ? -23.651 2.230 11.153 1.00 92.88 104 LYS A C 1
ATOM 819 O O . LYS A 1 104 ? -24.346 1.220 11.228 1.00 92.88 104 LYS A O 1
ATOM 824 N N . LEU A 1 105 ? -22.451 2.236 10.573 1.00 92.94 105 LEU A N 1
ATOM 825 C CA . LEU A 1 105 ? -21.801 1.061 9.979 1.00 92.94 105 LEU A CA 1
ATOM 826 C C . LEU A 1 105 ? 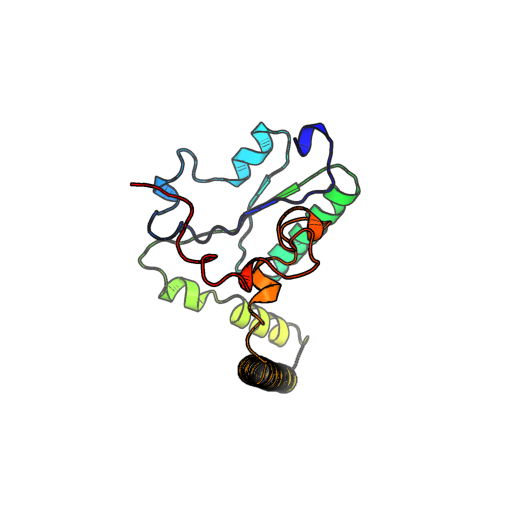-20.951 0.270 10.983 1.00 92.94 105 LEU A C 1
ATOM 828 O O . LEU A 1 105 ? -20.654 -0.891 10.722 1.00 92.94 105 LEU A O 1
ATOM 832 N N . ALA A 1 106 ? -20.556 0.899 12.091 1.00 91.25 106 ALA A N 1
ATOM 833 C CA . ALA A 1 106 ? -19.925 0.275 13.250 1.00 91.25 106 ALA A CA 1
ATOM 834 C C . ALA A 1 106 ? -20.195 1.122 14.503 1.00 91.25 106 ALA A C 1
ATOM 836 O O . ALA A 1 106 ? -20.454 2.325 14.405 1.00 91.25 106 ALA A O 1
ATOM 837 N N . SER A 1 107 ? -20.118 0.489 15.666 1.00 91.62 107 SER A N 1
ATOM 838 C CA . SER A 1 107 ? -20.094 1.124 16.984 1.00 91.62 107 SER A CA 1
ATOM 839 C C . SER A 1 107 ? -18.661 1.341 17.481 1.00 91.62 107 SER A C 1
ATOM 841 O O . SER A 1 107 ? -17.736 0.661 17.041 1.00 91.62 107 SER A O 1
ATOM 843 N N . GLU A 1 108 ? -18.475 2.257 18.437 1.00 90.12 108 GLU A N 1
ATOM 844 C CA . GLU A 1 108 ? -17.152 2.530 19.025 1.00 90.12 108 GLU A CA 1
ATOM 845 C C . GLU A 1 108 ? -16.530 1.262 19.633 1.00 90.12 108 GLU A C 1
ATOM 847 O O . GLU A 1 108 ? -15.374 0.953 19.371 1.00 90.12 108 GLU A O 1
ATOM 852 N N . ALA A 1 109 ? -17.334 0.450 20.330 1.00 92.62 109 ALA A N 1
ATOM 853 C CA . ALA A 1 109 ? -16.894 -0.815 20.920 1.00 92.62 109 ALA A CA 1
ATOM 854 C C . ALA A 1 109 ? -16.436 -1.855 19.876 1.00 92.62 109 ALA A C 1
ATOM 856 O O . ALA A 1 109 ? -15.558 -2.666 20.161 1.00 92.62 109 ALA A O 1
ATOM 857 N N . GLU A 1 110 ? -16.999 -1.847 18.661 1.00 93.44 110 GLU A N 1
ATOM 858 C CA . GLU A 1 110 ? -16.511 -2.691 17.560 1.00 93.44 110 GLU A CA 1
ATOM 859 C C . GLU A 1 110 ? -15.184 -2.168 16.994 1.00 93.44 110 GLU A C 1
ATOM 861 O O . GLU A 1 110 ? -14.330 -2.971 16.623 1.00 93.44 110 GLU A O 1
ATOM 866 N N . LEU A 1 111 ? -14.984 -0.846 16.953 1.00 92.12 111 LEU A N 1
ATOM 867 C CA . LEU A 1 111 ? -13.721 -0.236 16.526 1.00 92.12 111 LEU A CA 1
ATOM 868 C C . LEU A 1 111 ? -12.601 -0.499 17.547 1.00 92.12 111 LEU A C 1
ATOM 870 O O . LEU A 1 111 ? -11.538 -0.972 17.154 1.00 92.12 111 LEU A O 1
ATOM 874 N N . GLU A 1 112 ? -12.858 -0.300 18.842 1.00 93.25 112 GLU A N 1
ATOM 875 C CA . GLU A 1 112 ? -11.930 -0.634 19.937 1.00 93.25 112 GLU A CA 1
ATOM 876 C C . GLU A 1 112 ? -11.576 -2.134 19.951 1.00 93.25 112 GLU A C 1
ATOM 878 O O . GLU A 1 112 ? -10.416 -2.510 20.127 1.00 93.25 112 GLU A O 1
ATOM 883 N N . ALA A 1 113 ? -12.557 -3.015 19.711 1.00 96.00 113 ALA A N 1
ATOM 884 C CA . ALA A 1 113 ? -12.320 -4.456 19.617 1.00 96.00 113 ALA A CA 1
ATOM 885 C C . ALA A 1 113 ? -11.474 -4.846 18.392 1.00 96.00 113 ALA A C 1
ATOM 887 O O . ALA A 1 113 ? -10.714 -5.815 18.458 1.00 96.00 113 ALA A O 1
ATOM 888 N N . ILE A 1 114 ? -11.582 -4.109 17.279 1.00 95.38 114 ILE A N 1
ATOM 889 C CA . ILE A 1 114 ? -10.699 -4.278 16.119 1.00 95.38 114 ILE A CA 1
ATOM 890 C C . ILE A 1 114 ? -9.281 -3.821 16.465 1.00 95.38 114 ILE A C 1
ATOM 892 O O . ILE A 1 114 ? -8.351 -4.571 16.188 1.00 95.38 114 ILE A O 1
ATOM 896 N N . GLU A 1 115 ? -9.105 -2.650 17.083 1.00 94.88 115 GLU A N 1
ATOM 897 C CA . GLU A 1 115 ? -7.781 -2.131 17.463 1.00 94.88 115 GLU A CA 1
ATOM 898 C C . GLU A 1 115 ? -7.048 -3.097 18.390 1.00 94.88 115 GLU A C 1
ATOM 900 O O . GLU A 1 115 ? -5.981 -3.586 18.026 1.00 94.88 115 GLU A O 1
ATOM 905 N N . LYS A 1 116 ? -7.686 -3.505 19.493 1.00 96.88 116 LYS A N 1
ATOM 906 C CA . LYS A 1 116 ? -7.110 -4.486 20.419 1.00 96.88 116 LYS A CA 1
ATOM 907 C C . LYS A 1 116 ? -6.707 -5.792 19.718 1.00 96.88 116 LYS A C 1
ATOM 909 O O . LYS A 1 116 ? -5.654 -6.350 20.009 1.00 96.88 116 LYS A O 1
ATOM 914 N N . LYS A 1 117 ? -7.529 -6.285 18.786 1.00 98.00 117 LYS A N 1
ATOM 915 C CA . LYS A 1 117 ? -7.218 -7.497 18.017 1.00 98.00 117 LYS A CA 1
ATOM 916 C C . LYS A 1 117 ? -6.018 -7.302 17.082 1.00 98.00 117 LYS A C 1
ATOM 918 O O . LYS A 1 117 ? -5.281 -8.254 16.845 1.00 98.00 117 LYS A O 1
ATOM 923 N N . ILE A 1 118 ? -5.846 -6.113 16.502 1.00 97.69 118 ILE A N 1
ATOM 924 C CA . ILE A 1 118 ? -4.673 -5.800 15.679 1.00 97.69 118 ILE A CA 1
ATOM 925 C C . ILE A 1 118 ? -3.420 -5.702 16.553 1.00 97.69 118 ILE A C 1
ATOM 927 O O . ILE A 1 118 ? -2.402 -6.258 16.157 1.00 97.69 118 ILE A O 1
ATOM 931 N N . ASP A 1 119 ? -3.500 -5.096 17.740 1.00 97.56 119 ASP A N 1
ATOM 932 C CA . ASP A 1 119 ? -2.375 -5.035 18.682 1.00 97.56 119 ASP A CA 1
ATOM 933 C C . ASP A 1 119 ? -1.917 -6.444 19.106 1.00 97.56 119 ASP A C 1
ATOM 935 O O . ASP A 1 119 ? -0.732 -6.757 19.005 1.00 97.56 119 ASP A O 1
ATOM 939 N N . GLU A 1 120 ? -2.853 -7.328 19.479 1.00 97.94 120 GLU A N 1
ATOM 940 C CA . GLU A 1 120 ? -2.570 -8.742 19.790 1.00 97.94 120 GLU A CA 1
ATOM 941 C C . GLU A 1 120 ? -1.896 -9.467 18.603 1.00 97.94 120 GLU A C 1
ATOM 943 O O . GLU A 1 120 ? -0.888 -10.145 18.780 1.00 97.94 120 GLU A O 1
ATOM 948 N N . LEU A 1 121 ? -2.391 -9.269 17.372 1.00 98.25 121 LEU A N 1
ATOM 949 C CA . LEU A 1 121 ? -1.803 -9.860 16.159 1.00 98.25 121 LEU A CA 1
ATOM 950 C C . LEU A 1 121 ? -0.409 -9.313 15.811 1.00 98.25 121 LEU A C 1
ATOM 952 O O . LEU A 1 121 ? 0.383 -10.024 15.190 1.00 98.25 121 LEU A O 1
ATOM 956 N N . VAL A 1 122 ? -0.121 -8.052 16.142 1.00 98.38 122 VAL A N 1
ATOM 957 C CA . VAL A 1 122 ? 1.196 -7.438 15.921 1.00 98.38 122 VAL A CA 1
ATOM 958 C C . VAL A 1 122 ? 2.199 -7.954 16.947 1.00 98.38 122 VAL A C 1
ATOM 960 O O . VAL A 1 122 ? 3.305 -8.317 16.552 1.00 98.38 122 VAL A O 1
ATOM 963 N N . GLU A 1 123 ? 1.814 -8.057 18.220 1.00 97.94 123 GLU A N 1
ATOM 964 C CA . GLU A 1 123 ? 2.665 -8.621 19.275 1.00 97.94 123 GLU A CA 1
ATOM 965 C C . GLU A 1 123 ? 3.016 -10.089 18.974 1.00 97.94 123 GLU A C 1
ATOM 967 O O . GLU A 1 123 ? 4.195 -10.439 18.952 1.00 97.94 123 GLU A O 1
ATOM 972 N N . ASP A 1 124 ? 2.028 -10.920 18.612 1.00 97.94 124 ASP A N 1
ATOM 973 C CA . ASP A 1 124 ? 2.244 -12.313 18.183 1.00 97.94 124 ASP A CA 1
ATOM 974 C C . ASP A 1 124 ? 3.227 -12.410 16.995 1.00 97.94 124 ASP A C 1
ATOM 976 O O . ASP A 1 124 ? 4.070 -13.310 16.934 1.00 97.94 124 ASP A O 1
ATOM 980 N N . ALA A 1 125 ? 3.138 -11.483 16.033 1.00 98.06 125 ALA A N 1
ATOM 981 C CA . ALA A 1 125 ? 4.014 -11.455 14.862 1.00 98.06 125 ALA A CA 1
ATOM 982 C C . ALA A 1 125 ? 5.451 -11.014 15.197 1.00 98.06 125 ALA A C 1
ATOM 984 O O . ALA A 1 125 ? 6.398 -11.544 14.609 1.00 98.06 125 ALA A O 1
ATOM 985 N N . VAL A 1 126 ? 5.623 -10.076 16.134 1.00 98.06 126 VAL A N 1
ATOM 986 C CA . VAL A 1 126 ? 6.939 -9.658 16.647 1.00 98.06 126 VAL A CA 1
ATOM 987 C C . VAL A 1 126 ? 7.570 -10.786 17.460 1.00 98.06 126 VAL A C 1
ATOM 989 O O . VAL A 1 126 ? 8.712 -11.158 17.198 1.00 98.06 126 VAL A O 1
ATOM 992 N N . GLU A 1 127 ? 6.818 -11.407 18.371 1.00 97.81 127 GLU A N 1
ATOM 993 C CA . GLU A 1 127 ? 7.320 -12.508 19.197 1.00 97.81 127 GLU A CA 1
ATOM 994 C C . GLU A 1 127 ? 7.718 -13.726 18.341 1.00 97.81 127 GLU A C 1
ATOM 996 O O . GLU A 1 127 ? 8.744 -14.366 18.592 1.00 97.81 127 GLU A O 1
ATOM 1001 N N . LEU A 1 128 ? 6.956 -14.019 17.280 1.00 97.56 128 LEU A N 1
ATOM 1002 C CA . LEU A 1 128 ? 7.311 -15.031 16.284 1.00 97.56 128 LEU A CA 1
ATOM 1003 C C . LEU A 1 128 ? 8.600 -14.673 15.529 1.00 97.56 128 LEU A C 1
ATOM 1005 O O . LEU A 1 128 ? 9.421 -15.560 15.282 1.00 97.56 128 LEU A O 1
ATOM 1009 N N . ALA A 1 129 ? 8.787 -13.406 15.149 1.00 97.12 129 ALA A N 1
ATOM 1010 C CA . ALA A 1 129 ? 9.988 -12.951 14.453 1.00 97.12 129 ALA A CA 1
ATOM 1011 C C . ALA A 1 129 ? 11.240 -13.049 15.343 1.00 97.12 129 ALA A C 1
ATOM 1013 O O . ALA A 1 129 ? 12.250 -13.589 14.897 1.00 97.12 129 ALA A O 1
ATOM 1014 N N . ASP A 1 130 ? 11.155 -12.626 16.606 1.00 96.44 130 ASP A N 1
ATOM 1015 C CA . ASP A 1 130 ? 12.269 -12.679 17.563 1.00 96.44 130 ASP A CA 1
ATOM 1016 C C . ASP A 1 130 ? 12.624 -14.115 17.988 1.00 96.44 130 ASP A C 1
ATOM 1018 O O . ASP A 1 130 ? 13.794 -14.436 18.207 1.00 96.44 130 ASP A O 1
ATOM 1022 N N . LYS A 1 131 ? 11.630 -15.012 18.078 1.00 97.25 131 LYS A N 1
ATOM 1023 C CA . LYS A 1 131 ? 11.845 -16.449 18.342 1.00 97.25 131 LYS A CA 1
ATOM 1024 C C . LYS A 1 131 ? 12.293 -17.239 17.110 1.00 97.25 131 LYS A C 1
ATOM 1026 O O . LYS A 1 131 ? 12.702 -18.395 17.258 1.00 97.25 131 LYS A O 1
ATOM 1031 N N . SER A 1 132 ? 12.188 -16.676 15.906 1.00 97.06 132 SER A N 1
ATOM 1032 C CA . SER A 1 132 ? 12.559 -17.384 14.680 1.00 97.06 132 SER A CA 1
ATOM 1033 C C . SER A 1 132 ? 14.075 -17.609 14.620 1.00 97.06 132 SER A C 1
ATOM 1035 O O . SER A 1 132 ? 14.851 -16.688 14.878 1.00 97.06 132 SER A O 1
ATOM 1037 N N . PRO A 1 133 ? 14.540 -18.823 14.269 1.00 95.50 133 PRO A N 1
ATOM 1038 C CA . PRO A 1 133 ? 15.965 -19.090 14.153 1.00 95.50 133 PRO A CA 1
ATOM 1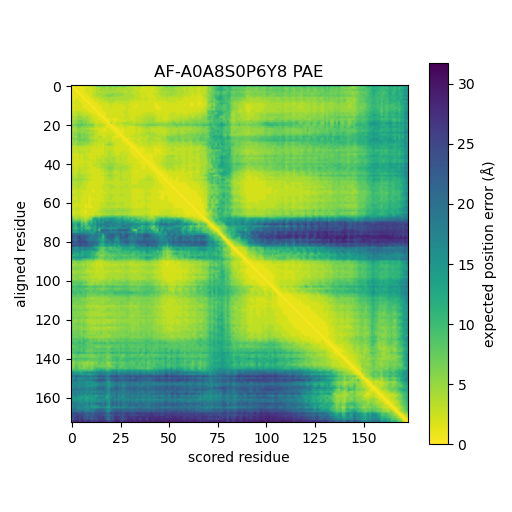039 C C . PRO A 1 133 ? 16.574 -18.260 13.019 1.00 95.50 133 PRO A C 1
ATOM 1041 O O . PRO A 1 133 ? 15.985 -18.120 11.946 1.00 95.50 133 PRO A O 1
ATOM 1044 N N . VAL A 1 134 ? 17.792 -17.757 13.235 1.00 93.50 134 VAL A N 1
ATOM 1045 C CA . VAL A 1 134 ? 18.552 -17.093 12.169 1.00 93.50 134 VAL A CA 1
ATOM 1046 C C . VAL A 1 134 ? 18.793 -18.061 10.997 1.00 93.50 134 VAL A C 1
ATOM 1048 O O . VAL A 1 134 ? 19.117 -19.228 11.240 1.00 93.50 134 VAL A O 1
ATOM 1051 N N . PRO A 1 135 ? 18.673 -17.604 9.734 1.00 90.69 135 PRO A N 1
ATOM 1052 C CA . PRO A 1 135 ? 18.956 -18.428 8.562 1.00 90.69 135 PRO A CA 1
ATOM 1053 C C . PRO A 1 135 ? 20.335 -19.093 8.616 1.00 90.69 135 PRO A C 1
ATOM 1055 O O . PRO A 1 135 ? 21.338 -18.469 8.976 1.00 90.69 135 PRO A O 1
ATOM 1058 N N . ALA A 1 136 ? 20.400 -20.364 8.219 1.00 88.56 136 ALA A N 1
ATOM 1059 C CA . ALA A 1 136 ? 21.669 -21.078 8.113 1.00 88.56 136 ALA A CA 1
ATOM 1060 C C . ALA A 1 136 ? 22.517 -2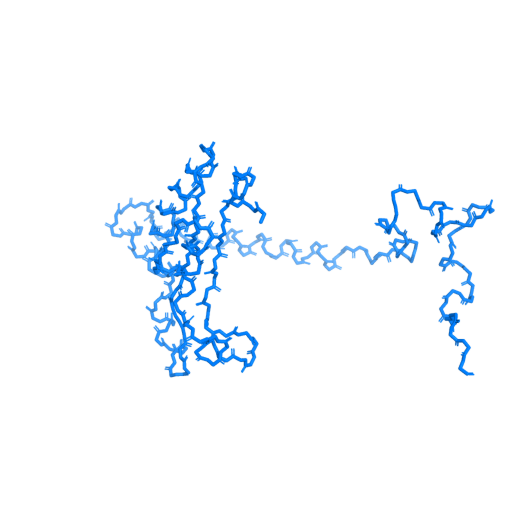0.510 6.960 1.00 88.56 136 ALA A C 1
ATOM 1062 O O . ALA A 1 136 ? 21.985 -20.055 5.948 1.00 88.56 136 ALA A O 1
ATOM 1063 N N . ARG A 1 137 ? 23.854 -20.585 7.066 1.00 81.94 137 ARG A N 1
ATOM 1064 C CA . ARG A 1 137 ? 24.768 -20.062 6.026 1.00 81.94 137 ARG A CA 1
ATOM 1065 C C . ARG A 1 137 ? 24.529 -20.667 4.636 1.00 81.94 137 ARG A C 1
ATOM 1067 O O . ARG A 1 137 ? 24.736 -19.968 3.650 1.00 81.94 137 ARG A O 1
ATOM 1074 N N . SER A 1 138 ? 24.054 -21.912 4.554 1.00 79.75 138 SER A N 1
ATOM 1075 C CA . SER A 1 138 ? 23.674 -22.576 3.296 1.00 79.75 138 SER A CA 1
ATOM 1076 C C . SER A 1 138 ? 22.570 -21.837 2.535 1.00 79.75 138 SER A C 1
ATOM 1078 O O . SER A 1 138 ? 22.602 -21.791 1.305 1.00 79.75 138 SER A O 1
ATOM 1080 N N . GLN A 1 139 ? 21.649 -21.176 3.246 1.00 83.75 139 GLN A N 1
ATOM 1081 C CA . GLN A 1 139 ? 20.524 -20.458 2.642 1.00 83.75 139 GLN A CA 1
ATOM 1082 C C . GLN A 1 139 ? 20.949 -19.218 1.848 1.00 83.75 139 GLN A C 1
ATOM 1084 O O . GLN A 1 139 ? 20.198 -18.752 0.998 1.00 83.75 139 GLN A O 1
ATOM 1089 N N . LEU A 1 140 ? 22.178 -18.722 2.049 1.00 83.75 140 LEU A N 1
ATOM 1090 C CA . LEU A 1 140 ? 22.778 -17.665 1.226 1.00 83.75 140 LEU A CA 1
ATOM 1091 C C . LEU A 1 140 ? 22.841 -18.038 -0.267 1.00 83.75 140 LEU A C 1
ATOM 1093 O O . LEU A 1 140 ? 22.867 -17.160 -1.126 1.00 83.75 140 LEU A O 1
ATOM 1097 N N . LEU A 1 141 ? 22.906 -19.338 -0.565 1.00 81.81 141 LEU A N 1
ATOM 1098 C CA . LEU A 1 141 ? 23.071 -19.887 -1.910 1.00 81.81 141 LEU A CA 1
ATOM 1099 C C . LEU A 1 141 ? 21.769 -20.497 -2.462 1.00 81.81 141 LEU A C 1
ATOM 1101 O O . LEU A 1 141 ? 21.720 -20.907 -3.624 1.00 81.81 141 LEU A O 1
ATOM 1105 N N . GLU A 1 142 ? 20.707 -20.535 -1.654 1.00 81.94 142 GLU A N 1
ATOM 1106 C CA . GLU A 1 142 ? 19.364 -20.939 -2.072 1.00 81.94 142 GLU A CA 1
ATOM 1107 C C . GLU A 1 142 ? 18.706 -19.829 -2.910 1.00 81.94 142 GLU A C 1
ATOM 1109 O O . GLU A 1 142 ? 18.976 -18.643 -2.739 1.00 81.94 142 GLU A O 1
ATOM 1114 N N . ASN A 1 143 ? 17.822 -20.207 -3.839 1.00 84.12 143 ASN A N 1
ATOM 1115 C CA . ASN A 1 143 ? 17.051 -19.297 -4.705 1.00 84.12 143 ASN A CA 1
ATOM 1116 C C . ASN A 1 143 ? 17.858 -18.385 -5.663 1.00 84.12 143 ASN A C 1
ATOM 1118 O O . ASN A 1 143 ? 17.248 -17.662 -6.448 1.00 84.12 143 ASN A O 1
ATOM 1122 N N . VAL A 1 144 ? 19.197 -18.452 -5.678 1.00 85.56 144 VAL A N 1
ATOM 1123 C CA . VAL A 1 144 ? 20.043 -17.747 -6.668 1.00 85.56 144 VAL A CA 1
ATOM 1124 C C . VAL A 1 144 ? 19.842 -18.325 -8.077 1.00 85.56 144 VAL A C 1
ATOM 1126 O O . VAL A 1 144 ? 19.742 -17.588 -9.056 1.00 85.56 144 VAL A O 1
ATOM 1129 N N . PHE A 1 145 ? 19.735 -19.652 -8.173 1.00 83.06 145 PHE A N 1
ATOM 1130 C CA . PHE A 1 145 ? 19.400 -20.390 -9.390 1.00 83.06 145 PHE A CA 1
ATOM 1131 C C . PHE A 1 145 ? 18.376 -21.483 -9.072 1.00 83.06 145 PHE A C 1
ATOM 1133 O O . PHE A 1 145 ? 18.331 -21.994 -7.955 1.00 83.06 145 PHE A O 1
ATOM 1140 N N . ALA A 1 146 ? 17.579 -21.876 -10.071 1.00 84.19 146 ALA A N 1
ATOM 1141 C CA . ALA A 1 146 ? 16.598 -22.957 -9.931 1.00 84.19 146 ALA A CA 1
ATOM 1142 C C . ALA A 1 146 ? 17.244 -24.335 -9.673 1.00 84.19 146 ALA A C 1
ATOM 1144 O O . ALA A 1 146 ? 16.620 -25.199 -9.064 1.00 84.19 146 ALA A O 1
ATOM 1145 N N . ASP A 1 147 ? 18.490 -24.533 -10.117 1.00 79.62 147 ASP A N 1
ATOM 1146 C CA . ASP A 1 147 ? 19.329 -25.663 -9.720 1.00 79.62 147 ASP A CA 1
ATOM 1147 C C . ASP A 1 147 ? 20.505 -25.140 -8.876 1.00 79.62 147 ASP A C 1
ATOM 1149 O O . ASP A 1 147 ? 21.366 -24.443 -9.422 1.00 79.62 147 ASP A O 1
ATOM 1153 N N . PRO A 1 148 ? 20.580 -25.453 -7.570 1.00 67.62 148 PRO A N 1
ATOM 1154 C CA . PRO A 1 148 ? 21.665 -24.980 -6.713 1.00 67.62 148 PRO A CA 1
ATOM 1155 C C . PRO A 1 148 ? 23.020 -25.623 -7.054 1.00 67.62 148 PRO A C 1
ATOM 1157 O O . PRO A 1 148 ? 24.057 -25.093 -6.656 1.00 67.62 148 PRO A O 1
ATOM 1160 N N . ARG A 1 149 ? 23.058 -26.721 -7.824 1.00 67.25 149 ARG A N 1
ATOM 1161 C CA . ARG A 1 149 ? 24.297 -27.445 -8.177 1.00 67.25 149 ARG A CA 1
ATOM 1162 C C . ARG A 1 149 ? 25.190 -26.720 -9.184 1.00 67.25 149 ARG A C 1
ATOM 1164 O O . ARG A 1 149 ? 26.320 -27.136 -9.397 1.00 67.25 149 ARG A O 1
ATOM 1171 N N . SER A 1 150 ? 24.705 -25.654 -9.821 1.00 64.62 150 SER A N 1
ATOM 1172 C CA . SER A 1 150 ? 25.510 -24.843 -10.745 1.00 64.62 150 SER A CA 1
ATOM 1173 C C . SER A 1 150 ? 26.330 -23.751 -10.049 1.00 64.62 150 SER A C 1
ATOM 1175 O O . SER A 1 150 ? 27.281 -23.236 -10.637 1.00 64.62 150 SER A O 1
ATOM 1177 N N . PHE A 1 151 ? 25.969 -23.379 -8.814 1.00 68.69 151 PHE A N 1
ATOM 1178 C CA . PHE A 1 151 ? 26.541 -22.213 -8.133 1.00 68.69 151 PHE A CA 1
ATOM 1179 C C . PHE A 1 151 ? 26.727 -22.387 -6.625 1.00 68.69 151 PHE A C 1
ATOM 1181 O O . PHE A 1 151 ? 27.747 -21.949 -6.095 1.00 68.69 151 PHE A O 1
ATOM 1188 N N . GLY A 1 152 ? 25.756 -23.000 -5.943 1.00 69.81 152 GLY A N 1
ATOM 1189 C CA . GLY A 1 152 ? 25.718 -23.121 -4.488 1.00 69.81 152 GLY A CA 1
ATOM 1190 C C . GLY A 1 152 ? 26.350 -24.395 -3.930 1.00 69.81 152 GLY A C 1
ATOM 1191 O O . GLY A 1 152 ? 26.827 -24.381 -2.798 1.00 69.81 152 GLY A O 1
ATOM 1192 N N . ILE A 1 153 ? 26.374 -25.473 -4.715 1.00 71.38 153 ILE A N 1
ATOM 1193 C CA . ILE A 1 153 ? 26.883 -26.792 -4.318 1.00 71.38 153 ILE A CA 1
ATOM 1194 C C . ILE A 1 153 ? 28.038 -27.185 -5.247 1.00 71.38 153 ILE A C 1
ATOM 1196 O O . ILE A 1 153 ? 27.953 -26.990 -6.460 1.00 71.38 153 ILE A O 1
ATOM 1200 N N . GLU A 1 154 ? 29.120 -27.713 -4.684 1.00 69.88 154 GLU A N 1
ATOM 1201 C CA . GLU A 1 154 ? 30.285 -28.202 -5.424 1.00 69.88 154 GLU A CA 1
ATOM 1202 C C . GLU A 1 154 ? 30.042 -29.594 -6.038 1.00 69.88 154 GLU A C 1
ATOM 1204 O O . GLU A 1 154 ? 29.111 -30.298 -5.639 1.00 69.88 154 GLU A O 1
ATOM 1209 N N . PRO A 1 155 ? 30.880 -30.054 -6.992 1.00 72.19 155 PRO A N 1
ATOM 1210 C CA . PRO A 1 155 ? 30.750 -31.394 -7.572 1.00 72.19 155 PRO A CA 1
ATOM 1211 C C . PRO A 1 155 ? 30.850 -32.554 -6.564 1.00 72.19 155 PRO A C 1
ATOM 1213 O O . PRO A 1 155 ? 30.467 -33.672 -6.902 1.00 72.19 155 PRO A O 1
ATOM 1216 N N . ASP A 1 156 ? 31.360 -32.309 -5.350 1.00 76.38 156 ASP A N 1
ATOM 1217 C CA . ASP 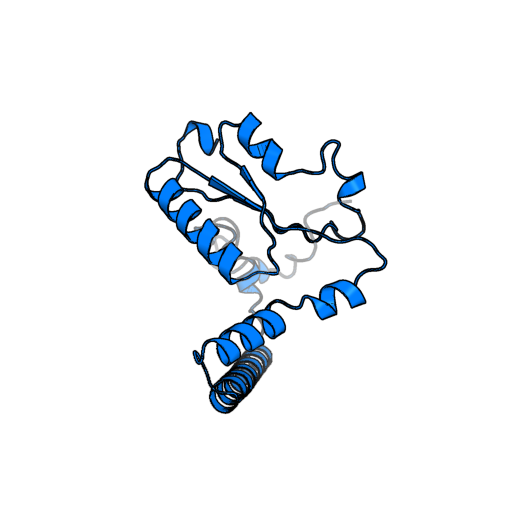A 1 156 ? 31.421 -33.282 -4.251 1.00 76.38 156 ASP A CA 1
ATOM 1218 C C . ASP A 1 156 ? 30.137 -33.332 -3.390 1.00 76.38 156 ASP A C 1
ATOM 1220 O O . ASP A 1 156 ? 30.019 -34.186 -2.512 1.00 76.38 156 ASP A O 1
ATOM 1224 N N . GLY A 1 157 ? 29.169 -32.446 -3.656 1.00 72.69 157 GLY A N 1
ATOM 1225 C CA . GLY A 1 157 ? 27.894 -32.356 -2.947 1.00 72.69 157 GLY A CA 1
ATOM 1226 C C . GLY A 1 157 ? 27.869 -31.410 -1.741 1.00 72.69 157 GLY A C 1
ATOM 1227 O O . GLY A 1 157 ? 26.812 -31.298 -1.120 1.00 72.69 157 GLY A O 1
ATOM 1228 N N . LYS A 1 158 ? 28.968 -30.719 -1.403 1.00 75.81 158 LYS A N 1
ATOM 1229 C CA . LYS A 1 158 ? 29.000 -29.739 -0.299 1.00 75.81 158 LYS A CA 1
ATOM 1230 C C . LYS A 1 158 ? 28.580 -28.344 -0.735 1.00 75.81 158 LYS A C 1
ATOM 1232 O O . LYS A 1 158 ? 28.762 -27.962 -1.891 1.00 75.81 158 LYS A O 1
ATOM 1237 N N . TYR A 1 159 ? 28.064 -27.546 0.198 1.00 75.31 159 TYR A N 1
ATOM 1238 C CA . TYR A 1 159 ? 27.774 -26.140 -0.076 1.00 75.31 159 TYR A CA 1
ATOM 1239 C C . TYR A 1 159 ? 29.057 -25.313 -0.139 1.00 75.31 159 TYR A C 1
ATOM 1241 O O . TYR A 1 159 ? 29.902 -25.383 0.747 1.00 75.31 159 TYR A O 1
ATOM 1249 N N . ARG A 1 160 ? 29.164 -24.425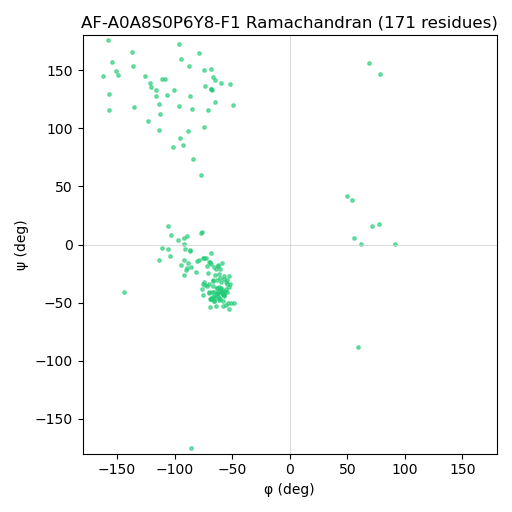 -1.128 1.00 74.31 160 ARG A N 1
ATOM 1250 C CA . ARG A 1 160 ? 30.325 -23.532 -1.281 1.00 74.31 160 ARG A CA 1
ATOM 1251 C C . ARG A 1 160 ? 30.541 -22.587 -0.108 1.00 74.31 160 ARG A C 1
ATOM 1253 O O . ARG A 1 160 ? 31.673 -22.206 0.151 1.00 74.31 160 ARG A O 1
ATOM 1260 N N . CYS A 1 161 ? 29.492 -22.258 0.645 1.00 74.00 161 CYS A N 1
ATOM 1261 C CA . CYS A 1 161 ? 29.608 -21.477 1.878 1.00 74.00 161 CYS A CA 1
ATOM 1262 C C . CYS A 1 161 ? 30.319 -22.219 3.031 1.00 74.00 161 CYS A C 1
ATOM 1264 O O . CYS A 1 161 ? 30.539 -21.616 4.082 1.00 74.00 161 CYS A O 1
ATOM 1266 N N . GLU A 1 162 ? 30.619 -23.512 2.869 1.00 77.25 162 GLU A N 1
ATOM 1267 C CA . GLU A 1 162 ? 31.420 -24.315 3.802 1.00 77.25 162 GLU A CA 1
ATOM 1268 C C . GLU A 1 162 ? 32.927 -24.240 3.498 1.00 77.25 162 GLU A C 1
ATOM 1270 O O . GLU A 1 162 ? 33.724 -24.582 4.372 1.00 77.25 162 GLU A O 1
ATOM 1275 N N . ASP A 1 163 ? 33.339 -23.766 2.311 1.00 75.88 163 ASP A N 1
ATOM 1276 C CA . ASP A 1 163 ? 34.752 -23.490 2.019 1.00 75.88 163 ASP A CA 1
ATOM 1277 C C . ASP A 1 163 ? 35.240 -22.346 2.933 1.00 75.88 163 ASP A C 1
ATOM 1279 O O . ASP A 1 163 ? 34.682 -21.243 2.880 1.00 75.88 163 ASP A O 1
ATOM 1283 N N . PRO A 1 164 ? 36.293 -22.547 3.754 1.00 77.06 164 PRO A N 1
ATOM 1284 C CA . PRO A 1 164 ? 36.890 -21.481 4.559 1.00 77.06 164 PRO A CA 1
ATOM 1285 C C . PRO A 1 164 ? 37.276 -20.230 3.755 1.00 77.06 164 PRO A C 1
ATOM 1287 O O . PRO A 1 164 ? 37.281 -19.133 4.311 1.00 77.06 164 PRO A O 1
ATOM 1290 N N . LYS A 1 165 ? 37.563 -20.381 2.455 1.00 76.50 165 LYS A N 1
ATOM 1291 C CA . LYS A 1 165 ? 37.938 -19.292 1.545 1.00 76.50 165 LYS A CA 1
ATOM 1292 C C . LYS A 1 165 ? 36.760 -18.574 0.896 1.00 76.50 165 LYS A C 1
ATOM 1294 O O . LYS A 1 165 ? 36.959 -17.562 0.228 1.00 76.50 165 LYS A O 1
ATOM 1299 N N . PHE A 1 166 ? 35.529 -19.044 1.096 1.00 72.75 166 PHE A N 1
ATOM 1300 C CA . PHE A 1 166 ? 34.334 -18.494 0.448 1.00 72.75 166 PHE A CA 1
ATOM 1301 C C . PHE A 1 166 ? 34.168 -16.977 0.660 1.00 72.75 166 PHE A C 1
ATOM 1303 O O . PHE A 1 166 ? 33.711 -16.264 -0.231 1.00 72.75 166 PHE A O 1
ATOM 1310 N N . THR A 1 167 ? 34.578 -16.466 1.826 1.00 70.69 167 THR A N 1
ATOM 1311 C CA . THR A 1 167 ? 34.518 -15.034 2.166 1.00 70.69 167 THR A CA 1
ATOM 1312 C C . THR A 1 167 ? 35.777 -14.236 1.810 1.00 70.69 167 THR A C 1
ATOM 1314 O O . THR A 1 167 ? 35.776 -13.025 2.007 1.00 70.69 167 THR A O 1
ATOM 1317 N N . GLU A 1 168 ? 36.846 -14.862 1.305 1.00 71.94 168 GLU A N 1
ATOM 1318 C CA . GLU A 1 168 ? 38.109 -14.172 0.970 1.00 71.94 168 GLU A CA 1
ATOM 1319 C C . GLU A 1 168 ? 37.987 -13.290 -0.288 1.00 71.94 168 GLU A C 1
ATOM 1321 O O . GLU A 1 168 ? 38.771 -12.361 -0.472 1.00 71.94 168 GLU A O 1
ATOM 1326 N N . GLY A 1 169 ? 36.958 -13.526 -1.110 1.00 59.38 169 GLY A N 1
ATOM 1327 C CA . GLY A 1 169 ? 36.667 -12.759 -2.320 1.00 59.38 169 GLY A CA 1
ATOM 1328 C C . GLY A 1 169 ? 37.552 -13.144 -3.511 1.00 59.38 169 GLY A C 1
ATOM 1329 O O . GLY A 1 169 ? 38.719 -13.491 -3.379 1.00 59.38 169 GLY A O 1
ATOM 1330 N N . THR A 1 170 ? 37.000 -13.060 -4.723 1.00 60.00 170 THR A N 1
ATOM 1331 C CA . THR A 1 170 ? 37.730 -13.378 -5.968 1.00 60.00 170 THR A CA 1
ATOM 1332 C C . THR A 1 170 ? 38.464 -12.174 -6.569 1.00 60.00 170 THR A C 1
ATOM 1334 O O . THR A 1 170 ? 38.941 -12.240 -7.700 1.00 60.00 170 THR A O 1
ATOM 1337 N N . ALA A 1 171 ? 38.507 -11.045 -5.858 1.00 51.56 171 ALA A N 1
ATOM 1338 C CA . ALA A 1 171 ? 39.145 -9.820 -6.320 1.00 51.56 171 ALA A CA 1
ATOM 1339 C C . ALA A 1 171 ? 40.628 -9.814 -5.926 1.00 51.56 171 ALA A C 1
ATOM 1341 O O . ALA A 1 171 ? 40.984 -9.445 -4.809 1.00 51.56 171 ALA A O 1
ATOM 1342 N N . HIS A 1 172 ? 41.497 -10.194 -6.863 1.00 56.62 172 HIS A N 1
ATOM 1343 C CA . HIS A 1 172 ? 42.910 -9.837 -6.780 1.00 56.62 172 HIS A CA 1
ATOM 1344 C C . HIS A 1 172 ? 43.045 -8.329 -7.038 1.00 56.62 172 HIS A C 1
ATOM 1346 O O . HIS A 1 172 ? 42.703 -7.864 -8.128 1.00 56.62 172 HIS A O 1
ATOM 1352 N N . VAL A 1 173 ? 43.494 -7.590 -6.020 1.00 47.50 173 VAL A N 1
ATOM 1353 C CA . VAL A 1 173 ? 43.882 -6.169 -6.097 1.00 47.50 173 VAL A CA 1
ATOM 1354 C C . VAL A 1 173 ? 45.354 -6.071 -6.483 1.00 47.50 173 VAL A C 1
ATOM 1356 O O . VAL A 1 173 ? 46.142 -6.853 -5.905 1.00 47.50 173 VAL A O 1
#

Solvent-accessible surface area (backbone atoms only — not comparable to full-atom values): 10245 Å² total; per-residue (Å²): 106,57,65,84,68,41,42,69,49,68,52,75,46,86,37,68,30,57,64,90,88,43,50,37,81,77,73,41,98,65,72,62,62,43,64,54,33,53,82,62,77,32,56,42,38,81,46,51,56,51,39,62,66,58,42,54,52,52,49,54,51,27,53,54,30,8,74,72,44,66,37,25,34,43,30,38,61,72,55,76,88,92,30,73,67,61,50,60,76,48,36,40,65,64,53,48,52,49,52,29,49,77,68,67,73,51,52,71,70,58,51,53,53,49,50,55,51,49,52,54,54,49,52,55,51,49,54,50,56,72,70,47,78,79,83,58,73,67,57,78,39,52,84,78,44,99,59,42,69,82,75,26,26,46,100,88,71,48,51,45,75,71,44,90,62,59,83,72,60,93,75,87,127

pLDDT: mean 83.18, std 12.86, range [43.53, 98.38]

Sequence (173 aa):
MAALWKLPIVFVVENNLWAIGMSHLRATSDPQIWKKGPAFGMPGVHIDGMDVLKVRKVAKEAIGRARRGEGLELRDELRDLAEKAHYAMRDPITALKKYMAENKLASEAELEAIEKKIDELVEDAVELADKSPVPARSQLLENVFADPRSFGIEPDGKYRCEDPKFTEGTAHV

Organism: NCBI:txid158383

Secondary structure (DSSP, 8-state):
-TTTTT---EEEE---SEETTEEHHHH-S-S-GGGTGGGGT--EEE--TT-HHHHHHHHHHHHHHHHTT--EEEE-----SS-HHHHHTT-HHHHHHHHHHHTTS--HHHHHHHHHHHHHHHHHHHHHHHHSPPPPGGGGGTTSSSSGGGTTB-TTS-BGGGSTTTTS-S---

Mean predicted aligned error: 9.1 Å

Foldseek 3Di:
DCLVVLALDEAEAEEAQDPPPDGLVRVDPDSPVQVVQVVSVAHGDEDAVLAVVRVVVVVVVQNVCSVVSNHHYYYHDDDDDVPPPVVVVSHSVVVVVVVCVVVVVDDPVVVVVVVVVVVVVVVVVVVCVVPDDDDDLLCVQPPPDPDSDVPQADPVGHGCSPPPCSPVDPDDD

Nearest PDB structures (foldseek):
  3dv0-assembly1_A  TM=8.931E-01  e=1.089E-07  unclassified
  1x7z-assembly1_A-2  TM=8.802E-01  e=2.158E-06  Homo sapiens
  2bfb-assembly1_A-2  TM=9.026E-01  e=1.723E-05  Homo sapiens
  1x7x-assembly1_A  TM=8.936E-01  e=1.513E-05  Homo sapiens
  2bfe-assembly1_A-2  TM=8.627E-01  e=8.436E-06  Homo sapiens

Radius of gyration: 24.67 Å; Cα contacts (8 Å, |Δi|>4): 167; chains: 1; bounding box: 68×57×48 Å